Protein AF-A0A3D4US73-F1 (afdb_monomer_lite)

Sequence (157 aa):
DVKFTHDGTILVVELNKPIKSGSKTTFEMEWDAQVPIQIRRSGWNNAEGVEFSMSQWYPKMAEYDYTGWNPNPYIGREFHGVWGDFDVKITIDADYVIGGTGVLQNPNEIGHGYEDDGVKLNRRKPDSRITYHFIAEDVIDFFWGADPDFIHTTAQV

pLDDT: mean 93.11, std 4.55, range [65.31, 98.75]

Structure (mmCIF, N/CA/C/O backbone):
data_AF-A0A3D4US73-F1
#
_entry.id   AF-A0A3D4US73-F1
#
loop_
_atom_site.group_PDB
_atom_site.id
_atom_site.type_symbol
_atom_site.label_atom_id
_atom_site.label_alt_id
_atom_site.label_comp_id
_atom_site.label_asym_id
_atom_site.label_entity_id
_atom_site.label_seq_id
_atom_site.pdbx_PDB_ins_code
_atom_site.Cartn_x
_atom_site.Cartn_y
_atom_site.Cartn_z
_atom_site.occupancy
_atom_site.B_iso_or_equiv
_atom_site.auth_seq_id
_atom_site.auth_comp_id
_atom_site.auth_asym_id
_atom_site.auth_atom_id
_atom_site.pdbx_PDB_model_num
ATOM 1 N N . ASP A 1 1 ? -1.420 10.504 -22.371 1.00 83.69 1 ASP A N 1
ATOM 2 C CA . ASP A 1 1 ? -1.440 9.028 -22.424 1.00 83.69 1 ASP A CA 1
ATOM 3 C C . ASP A 1 1 ? -0.173 8.479 -23.055 1.00 83.69 1 ASP A C 1
ATOM 5 O O . ASP A 1 1 ? 0.496 9.193 -23.802 1.00 83.69 1 ASP A O 1
ATOM 9 N N . VAL A 1 2 ? 0.185 7.251 -22.693 1.00 89.56 2 VAL A N 1
ATOM 10 C CA . VAL A 1 2 ? 1.335 6.488 -23.205 1.00 89.56 2 VAL A CA 1
ATOM 11 C C . VAL A 1 2 ? 0.824 5.280 -23.982 1.00 89.56 2 VAL A C 1
ATOM 13 O O . VAL A 1 2 ? -0.297 4.824 -23.754 1.00 89.56 2 VAL A O 1
ATOM 16 N N . LYS A 1 3 ? 1.629 4.752 -24.906 1.00 94.56 3 LYS A N 1
ATOM 17 C CA . LYS A 1 3 ? 1.306 3.480 -25.561 1.00 94.56 3 LYS A CA 1
ATOM 18 C C . LYS A 1 3 ? 1.707 2.333 -24.645 1.00 94.56 3 LYS A C 1
ATOM 20 O O . LYS A 1 3 ? 2.771 2.384 -24.031 1.00 94.56 3 LYS A O 1
ATOM 25 N N . PHE A 1 4 ? 0.882 1.297 -24.579 1.00 94.50 4 PHE A N 1
ATOM 26 C CA . PHE A 1 4 ? 1.201 0.098 -23.819 1.00 94.50 4 PHE A CA 1
ATOM 27 C C . PHE A 1 4 ? 0.646 -1.160 -24.484 1.00 94.50 4 PHE A C 1
ATOM 29 O O . PHE A 1 4 ? -0.292 -1.103 -25.282 1.00 94.50 4 PHE A O 1
ATOM 36 N N . THR A 1 5 ? 1.228 -2.299 -24.130 1.00 96.44 5 THR A N 1
ATOM 37 C CA . THR A 1 5 ? 0.742 -3.633 -24.480 1.00 96.44 5 THR A CA 1
ATOM 38 C C . THR A 1 5 ? 0.745 -4.527 -23.246 1.00 96.44 5 THR A C 1
ATOM 40 O O . THR A 1 5 ? 1.468 -4.277 -22.282 1.00 96.44 5 THR A O 1
ATOM 43 N N . HIS A 1 6 ? -0.074 -5.575 -23.285 1.00 94.56 6 HIS A N 1
ATOM 44 C CA . HIS A 1 6 ? -0.114 -6.605 -22.253 1.00 94.56 6 HIS A CA 1
ATOM 45 C C . HIS A 1 6 ? 0.423 -7.919 -22.815 1.00 94.56 6 HIS A C 1
ATOM 47 O O . HIS A 1 6 ? 0.055 -8.306 -23.926 1.00 94.56 6 HIS A O 1
ATOM 53 N N . ASP A 1 7 ? 1.243 -8.607 -22.029 1.00 92.81 7 ASP A N 1
ATOM 54 C CA . ASP A 1 7 ? 1.671 -9.983 -22.274 1.00 92.81 7 ASP A CA 1
ATOM 55 C C . ASP A 1 7 ? 1.481 -10.799 -20.990 1.00 92.81 7 ASP A C 1
ATOM 57 O O . ASP A 1 7 ? 2.250 -10.695 -20.032 1.00 92.81 7 ASP A O 1
ATOM 61 N N . GLY A 1 8 ? 0.377 -11.547 -20.919 1.00 92.31 8 GLY A N 1
ATOM 62 C CA . GLY A 1 8 ? -0.049 -12.207 -19.687 1.00 92.31 8 GLY A CA 1
ATOM 63 C C . GLY A 1 8 ? -0.265 -11.197 -18.556 1.00 92.31 8 GLY A C 1
ATOM 64 O O . GLY A 1 8 ? -1.145 -10.346 -18.639 1.00 92.31 8 GLY A O 1
ATOM 65 N N . THR A 1 9 ? 0.541 -11.294 -17.497 1.00 92.00 9 THR A N 1
ATOM 66 C CA . THR A 1 9 ? 0.513 -10.368 -16.351 1.00 92.00 9 THR A CA 1
ATOM 67 C C . THR A 1 9 ? 1.547 -9.242 -16.461 1.00 92.00 9 THR A C 1
ATOM 69 O O . THR A 1 9 ? 1.802 -8.557 -15.473 1.00 92.00 9 THR A O 1
ATOM 72 N N . ILE A 1 10 ? 2.217 -9.095 -17.607 1.00 93.81 10 ILE A N 1
ATOM 73 C CA . ILE A 1 10 ? 3.228 -8.062 -17.836 1.00 93.81 10 ILE A CA 1
ATOM 74 C C . ILE A 1 10 ? 2.599 -6.907 -18.608 1.00 93.81 10 ILE A C 1
ATOM 76 O O . ILE A 1 10 ? 2.012 -7.106 -19.673 1.00 93.81 10 ILE A O 1
ATOM 80 N N . LEU A 1 11 ? 2.763 -5.693 -18.083 1.00 94.31 11 LEU A N 1
ATOM 81 C CA . LEU A 1 11 ? 2.444 -4.453 -18.781 1.00 94.31 11 LEU A CA 1
ATOM 82 C C . LEU A 1 11 ? 3.735 -3.848 -19.339 1.00 94.31 11 LEU A C 1
ATOM 84 O O . LEU A 1 11 ? 4.642 -3.497 -18.584 1.00 94.31 11 LEU A O 1
ATOM 88 N N . VAL A 1 12 ? 3.802 -3.688 -20.658 1.00 94.19 12 VAL A N 1
ATOM 89 C CA . VAL A 1 12 ? 4.918 -3.017 -21.333 1.00 94.19 12 VAL A CA 1
ATOM 90 C C . VAL A 1 12 ? 4.473 -1.617 -21.722 1.00 94.19 12 VAL A C 1
ATOM 92 O O . VAL A 1 12 ? 3.544 -1.462 -22.510 1.00 94.19 12 VAL A O 1
ATOM 95 N N . VAL A 1 13 ? 5.142 -0.598 -21.183 1.00 92.44 13 VAL A N 1
ATOM 96 C CA . VAL A 1 13 ? 4.809 0.814 -21.414 1.00 92.44 13 VAL A CA 1
ATOM 97 C C . VAL A 1 13 ? 5.901 1.490 -22.236 1.00 92.44 13 VAL A C 1
ATOM 99 O O . VAL A 1 13 ? 7.069 1.509 -21.849 1.00 92.44 13 VAL A O 1
ATOM 102 N N . GLU A 1 14 ? 5.518 2.097 -23.358 1.00 92.38 14 GLU A N 1
ATOM 103 C CA . GLU A 1 14 ? 6.399 2.939 -24.164 1.00 92.38 14 GLU A CA 1
ATOM 104 C C . GLU A 1 14 ? 6.353 4.380 -23.636 1.00 92.38 14 GLU A C 1
ATOM 106 O O . GLU A 1 14 ? 5.334 5.073 -23.727 1.00 92.38 14 GLU A O 1
ATOM 111 N N . LEU A 1 15 ? 7.469 4.849 -23.071 1.00 90.88 15 LEU A N 1
ATOM 112 C CA . LEU A 1 15 ? 7.576 6.221 -22.578 1.00 90.88 15 LEU A CA 1
ATOM 113 C C . LEU A 1 15 ? 7.502 7.226 -23.736 1.00 90.88 15 LEU A C 1
ATOM 115 O O . LEU A 1 15 ? 8.257 7.139 -24.701 1.00 90.88 15 LEU A O 1
ATOM 119 N N . ASN A 1 16 ? 6.684 8.271 -23.577 1.00 91.12 16 ASN A N 1
ATOM 120 C CA . ASN A 1 16 ? 6.569 9.364 -24.556 1.00 91.12 16 ASN A CA 1
ATOM 121 C C . ASN A 1 16 ? 7.897 10.100 -24.812 1.00 91.12 16 ASN A C 1
ATOM 123 O O . ASN A 1 16 ? 8.081 10.726 -25.856 1.00 91.12 16 ASN A O 1
ATOM 127 N N . LYS A 1 17 ? 8.806 10.079 -23.831 1.00 91.62 17 LYS A N 1
ATOM 128 C CA . LYS A 1 17 ? 10.155 10.638 -23.926 1.00 91.62 17 LYS A CA 1
ATOM 129 C C . LYS A 1 17 ? 11.149 9.617 -23.373 1.00 91.62 17 LYS A C 1
ATOM 131 O O . LYS A 1 17 ? 10.925 9.132 -22.264 1.00 91.62 17 LYS A O 1
ATOM 136 N N . PRO A 1 18 ? 12.256 9.332 -24.082 1.00 91.19 18 PRO A N 1
ATOM 137 C CA . PRO A 1 18 ? 13.316 8.489 -23.547 1.00 91.19 18 PRO A CA 1
ATOM 138 C C . PRO A 1 18 ? 13.857 9.039 -22.224 1.00 91.19 18 PRO A C 1
ATOM 140 O O . PRO A 1 18 ? 14.073 10.248 -22.087 1.00 91.19 18 PRO A O 1
ATOM 143 N N . ILE A 1 19 ? 14.118 8.146 -21.274 1.00 91.12 19 ILE A N 1
ATOM 144 C CA . ILE A 1 19 ? 14.767 8.486 -20.009 1.00 91.12 19 ILE A CA 1
ATOM 145 C C . ILE A 1 19 ? 16.288 8.503 -20.207 1.00 91.12 19 ILE A C 1
ATOM 147 O O . ILE A 1 19 ? 16.871 7.582 -20.778 1.00 91.12 19 ILE A O 1
ATOM 151 N N . LYS A 1 20 ? 16.949 9.582 -19.783 1.00 92.81 20 LYS A N 1
ATOM 152 C CA . LYS A 1 20 ? 18.415 9.683 -19.847 1.00 92.81 20 LYS A CA 1
ATOM 153 C C . LYS A 1 20 ? 19.044 8.961 -18.658 1.00 92.81 20 LYS A C 1
ATOM 155 O O . LYS A 1 20 ? 18.432 8.866 -17.594 1.00 92.81 20 LYS A O 1
ATOM 160 N N . SER A 1 21 ? 20.295 8.531 -18.811 1.00 93.25 21 SER A N 1
ATOM 161 C CA . SER A 1 21 ? 21.078 7.981 -17.698 1.00 93.25 21 SER A CA 1
ATOM 162 C C . SER A 1 21 ? 21.082 8.934 -16.495 1.00 93.25 21 SER A C 1
ATOM 164 O O . SER A 1 21 ? 21.254 10.143 -16.663 1.00 93.25 21 SER A O 1
ATOM 166 N N . GLY A 1 22 ? 20.837 8.391 -15.300 1.00 92.38 22 GLY A N 1
ATOM 167 C CA . GLY A 1 22 ? 20.764 9.136 -14.038 1.00 92.38 22 GLY A CA 1
ATOM 168 C C . GLY A 1 22 ? 19.541 10.047 -13.872 1.00 92.38 22 GLY A C 1
ATOM 169 O O . GLY A 1 22 ? 19.413 10.700 -12.839 1.00 92.38 22 GLY A O 1
ATOM 170 N N . SER A 1 23 ? 18.643 10.115 -14.860 1.00 94.69 23 SER A N 1
ATOM 171 C CA . SER A 1 23 ? 17.402 10.886 -14.742 1.00 94.69 23 SER A CA 1
ATOM 172 C C . SER A 1 23 ? 16.265 10.046 -14.164 1.00 94.69 23 SER A C 1
ATOM 174 O O . SER A 1 23 ? 16.321 8.818 -14.153 1.00 94.69 23 SER A O 1
ATOM 176 N N . LYS A 1 24 ? 15.228 10.729 -13.677 1.00 91.81 24 LYS A N 1
ATOM 177 C CA . LYS A 1 24 ? 14.017 10.121 -13.123 1.00 91.81 24 LYS A CA 1
ATOM 178 C C . LYS A 1 24 ? 12.811 10.504 -13.974 1.00 91.81 24 LYS A C 1
ATOM 180 O O . LYS A 1 24 ? 12.800 11.554 -14.619 1.00 91.81 24 LYS A O 1
ATOM 185 N N . THR A 1 25 ? 11.791 9.660 -13.948 1.00 91.31 25 THR A N 1
ATOM 186 C CA . THR A 1 25 ? 10.470 9.949 -14.503 1.00 91.31 25 THR A CA 1
ATOM 187 C C . THR A 1 25 ? 9.406 9.456 -13.531 1.00 91.31 25 THR A C 1
ATOM 189 O O . THR A 1 25 ? 9.700 8.603 -12.694 1.00 91.31 25 THR A O 1
ATOM 192 N N . THR A 1 26 ? 8.199 9.998 -13.637 1.00 90.62 26 THR A N 1
ATOM 193 C CA . THR A 1 26 ? 7.047 9.555 -12.851 1.00 90.62 26 THR A CA 1
ATOM 194 C C . THR A 1 26 ? 6.109 8.807 -13.775 1.00 90.62 26 THR A C 1
ATOM 196 O O . THR A 1 26 ? 5.802 9.273 -14.874 1.00 90.62 26 THR A O 1
ATOM 199 N N . PHE A 1 27 ? 5.678 7.640 -13.320 1.00 88.38 27 PHE A N 1
ATOM 200 C CA . PHE A 1 27 ? 4.686 6.827 -13.989 1.00 88.38 27 PHE A CA 1
ATOM 201 C C . PHE A 1 27 ? 3.444 6.769 -13.104 1.00 88.38 27 PHE A C 1
ATOM 203 O O . PHE A 1 27 ? 3.533 6.408 -11.934 1.00 88.38 27 PHE A O 1
ATOM 210 N N . GLU A 1 28 ? 2.311 7.170 -13.668 1.00 91.94 28 GLU A N 1
ATOM 211 C CA . GLU A 1 28 ? 1.015 7.178 -12.997 1.00 91.94 28 GLU A CA 1
ATOM 212 C C . GLU A 1 28 ? 0.124 6.132 -13.662 1.00 91.94 28 GLU A C 1
ATOM 214 O O . GLU A 1 28 ? 0.070 6.043 -14.893 1.00 91.94 28 GLU A O 1
ATOM 219 N N . MET A 1 29 ? -0.554 5.332 -12.844 1.00 92.00 29 MET A N 1
ATOM 220 C CA . MET A 1 29 ? -1.451 4.278 -13.297 1.00 92.00 29 MET A CA 1
ATOM 221 C C . MET A 1 29 ? -2.722 4.285 -12.458 1.00 92.00 29 MET A C 1
ATOM 223 O O . MET A 1 29 ? -2.663 4.282 -11.230 1.00 92.00 29 MET A O 1
ATOM 227 N N . GLU A 1 30 ? -3.851 4.199 -13.149 1.00 94.38 30 GLU A N 1
ATOM 228 C CA . GLU A 1 30 ? -5.125 3.773 -12.585 1.00 94.38 30 GLU A CA 1
ATOM 229 C C . GLU A 1 30 ? -5.396 2.345 -13.061 1.00 94.38 30 GLU A C 1
ATOM 231 O O . GLU A 1 30 ? -5.193 2.021 -14.235 1.00 94.38 30 GLU A O 1
ATOM 236 N N . TRP A 1 31 ? -5.775 1.473 -12.135 1.00 93.44 31 TRP A N 1
ATOM 237 C CA . TRP A 1 31 ? -6.011 0.064 -12.407 1.00 93.44 31 TRP A CA 1
ATOM 238 C C . TRP A 1 31 ? -7.097 -0.466 -11.480 1.00 93.44 31 TRP A C 1
ATOM 240 O O . TRP A 1 31 ? -7.211 -0.048 -10.329 1.00 93.44 31 TRP A O 1
ATOM 250 N N . ASP A 1 32 ? -7.848 -1.430 -11.998 1.00 94.00 32 ASP A N 1
ATOM 251 C CA . ASP A 1 32 ? -8.804 -2.217 -11.236 1.00 94.00 32 ASP A CA 1
ATOM 252 C C . ASP A 1 32 ? -8.245 -3.624 -11.029 1.00 94.00 32 ASP A C 1
ATOM 254 O O . ASP A 1 32 ? -7.640 -4.213 -11.930 1.00 94.00 32 ASP A O 1
ATOM 258 N N . ALA A 1 33 ? -8.503 -4.201 -9.858 1.00 90.94 33 ALA A N 1
ATOM 259 C CA . ALA A 1 33 ? -8.288 -5.620 -9.629 1.00 90.94 33 ALA A CA 1
ATOM 260 C C . ALA A 1 33 ? -9.445 -6.248 -8.876 1.00 90.94 33 ALA A C 1
ATOM 262 O O . ALA A 1 33 ? -10.070 -5.652 -8.000 1.00 90.94 33 ALA A O 1
ATOM 263 N N . GLN A 1 34 ? -9.676 -7.513 -9.199 1.00 91.88 34 GLN A N 1
ATOM 264 C CA . GLN A 1 34 ? -10.557 -8.367 -8.434 1.00 91.88 34 GLN A CA 1
ATOM 265 C C . GLN A 1 34 ? -9.739 -9.072 -7.353 1.00 91.88 34 GLN A C 1
ATOM 267 O O . GLN A 1 34 ? -8.785 -9.784 -7.666 1.00 91.88 34 GLN A O 1
ATOM 272 N N . VAL A 1 35 ? -10.145 -8.925 -6.092 1.00 93.81 35 VAL A N 1
ATOM 273 C CA . VAL A 1 35 ? -9.572 -9.696 -4.983 1.00 93.81 35 VAL A CA 1
ATOM 274 C C . VAL A 1 35 ? -10.131 -11.127 -5.054 1.00 93.81 35 VAL A C 1
ATOM 276 O O . VAL A 1 35 ? -11.344 -11.314 -4.928 1.00 93.81 35 VAL A O 1
ATOM 279 N N . PRO A 1 36 ? -9.304 -12.158 -5.310 1.00 93.12 36 PRO A N 1
ATOM 280 C CA . PRO A 1 36 ? -9.773 -13.539 -5.387 1.00 93.12 36 PRO A CA 1
ATOM 281 C C . PRO A 1 36 ? -9.926 -14.137 -3.988 1.00 93.12 36 PRO A C 1
ATOM 283 O O . PRO A 1 36 ? -9.314 -13.645 -3.042 1.00 93.12 36 PRO A O 1
ATOM 286 N N . ILE A 1 37 ?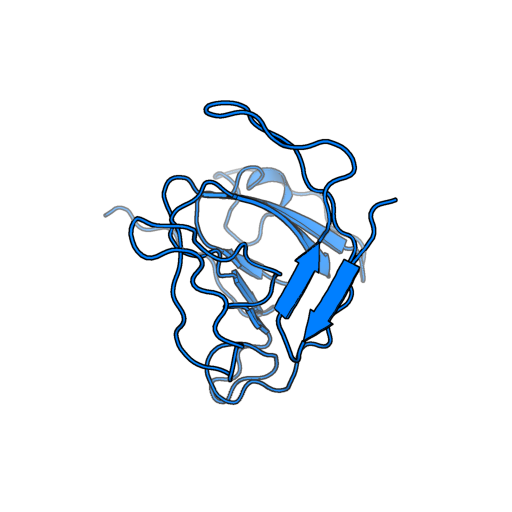 -10.679 -15.234 -3.854 1.00 95.50 37 ILE A N 1
ATOM 287 C CA . ILE A 1 37 ? -10.636 -16.024 -2.614 1.00 95.50 37 ILE A CA 1
ATOM 288 C C . ILE A 1 37 ? -9.181 -16.414 -2.357 1.00 95.50 37 ILE A C 1
ATOM 290 O O . ILE A 1 37 ? -8.479 -16.879 -3.265 1.00 95.50 37 ILE A O 1
ATOM 294 N N . GLN A 1 38 ? -8.726 -16.202 -1.130 1.00 94.50 38 GLN A N 1
ATOM 295 C CA . GLN A 1 38 ? -7.370 -16.521 -0.743 1.00 94.50 38 GLN A CA 1
ATOM 296 C C . GLN A 1 38 ? -7.178 -18.039 -0.819 1.00 94.50 38 GLN A C 1
ATOM 298 O O . GLN A 1 38 ? -7.885 -18.824 -0.196 1.00 94.50 38 GLN A O 1
ATOM 303 N N . ILE A 1 39 ? -6.207 -18.447 -1.634 1.00 88.56 39 ILE A N 1
ATOM 304 C CA . ILE A 1 39 ? -5.741 -19.840 -1.711 1.00 88.56 39 ILE A CA 1
ATOM 305 C C . ILE A 1 39 ? -4.313 -19.995 -1.184 1.00 88.56 39 ILE A C 1
ATOM 307 O O . ILE A 1 39 ? -3.863 -21.111 -0.925 1.00 88.56 39 ILE A O 1
ATOM 311 N N . ARG A 1 40 ? -3.560 -18.886 -1.119 1.00 85.56 40 ARG A N 1
ATOM 312 C CA . ARG A 1 40 ? -2.135 -18.860 -0.756 1.00 85.56 40 ARG A CA 1
ATOM 313 C C . ARG A 1 40 ? -1.713 -17.570 -0.056 1.00 85.56 40 ARG A C 1
ATOM 315 O O . ARG A 1 40 ? -1.650 -17.541 1.159 1.00 85.56 40 ARG A O 1
ATOM 322 N N . ARG A 1 41 ? -1.310 -16.544 -0.812 1.00 86.81 41 ARG A N 1
ATOM 323 C CA . ARG A 1 41 ? -0.648 -15.346 -0.264 1.00 86.81 41 ARG A CA 1
ATOM 324 C C . ARG A 1 41 ? -1.541 -14.113 -0.267 1.00 86.81 41 ARG A C 1
ATOM 326 O O . ARG A 1 41 ? -1.487 -13.323 0.669 1.00 86.81 41 ARG A O 1
ATOM 333 N N . SER A 1 42 ? -2.326 -13.961 -1.328 1.00 93.00 42 SER A N 1
ATOM 334 C CA . SER A 1 42 ? -3.187 -12.809 -1.548 1.00 93.00 42 SER A CA 1
ATOM 335 C C . SER A 1 42 ? -4.626 -13.254 -1.739 1.00 93.00 42 SER A C 1
ATOM 337 O O . SER A 1 42 ? -4.861 -14.306 -2.347 1.00 93.00 42 SER A O 1
ATOM 339 N N . GLY A 1 43 ? -5.566 -12.473 -1.229 1.00 95.38 43 GLY A N 1
ATOM 340 C CA . GLY A 1 43 ? -6.986 -12.675 -1.445 1.00 95.38 43 GLY A CA 1
ATOM 341 C C . GLY A 1 43 ? -7.836 -12.342 -0.230 1.00 95.38 43 GLY A C 1
ATOM 342 O O . GLY A 1 43 ? -7.338 -11.873 0.796 1.00 95.38 43 GLY A O 1
ATOM 343 N N . TRP A 1 44 ? -9.124 -12.634 -0.369 1.00 96.88 44 TRP A N 1
ATOM 344 C CA . TRP A 1 44 ? -10.112 -12.471 0.686 1.00 96.88 44 TRP A CA 1
ATOM 345 C C . TRP A 1 44 ? -10.579 -13.816 1.257 1.00 96.88 44 TRP A C 1
ATOM 347 O O . TRP A 1 44 ? -10.502 -14.837 0.569 1.00 96.88 44 TRP A O 1
ATOM 357 N N . ASN A 1 45 ? -11.077 -13.808 2.494 1.00 96.31 45 ASN A N 1
ATOM 358 C CA . ASN A 1 45 ? -11.646 -14.952 3.209 1.00 96.31 45 ASN A CA 1
ATOM 359 C C . ASN A 1 45 ? -10.692 -16.157 3.270 1.00 96.31 45 ASN A C 1
ATOM 361 O O . ASN A 1 45 ? -10.913 -17.193 2.632 1.00 96.31 45 ASN A O 1
ATOM 365 N N . ASN A 1 46 ? -9.582 -15.993 3.994 1.00 94.94 46 ASN A N 1
ATOM 366 C CA . ASN A 1 46 ? -8.597 -17.060 4.133 1.00 94.94 46 ASN A CA 1
ATOM 367 C C . ASN A 1 46 ? -9.091 -18.191 5.061 1.00 94.94 46 ASN A C 1
ATOM 369 O O . ASN A 1 46 ? -10.064 -18.053 5.799 1.00 94.94 46 ASN A O 1
ATOM 373 N N . ALA A 1 47 ? -8.395 -19.332 5.049 1.00 94.75 47 ALA A N 1
ATOM 374 C CA . ALA A 1 47 ? -8.773 -20.505 5.847 1.00 94.75 47 ALA A CA 1
ATOM 375 C C . ALA A 1 47 ? -8.672 -20.305 7.377 1.00 94.75 47 ALA A C 1
ATOM 377 O O . ALA A 1 47 ? -9.175 -21.138 8.130 1.00 94.75 47 ALA A O 1
ATOM 378 N N . GLU A 1 48 ? -8.015 -19.235 7.827 1.00 93.31 48 GLU A N 1
ATOM 379 C CA . GLU A 1 48 ? -7.858 -18.863 9.238 1.00 93.31 48 GLU A CA 1
ATOM 380 C C . GLU A 1 48 ? -8.926 -17.855 9.693 1.00 93.31 48 GLU A C 1
ATOM 382 O O . GLU A 1 48 ? -8.960 -17.495 10.866 1.00 93.31 48 GLU A O 1
ATOM 387 N N . GLY A 1 49 ? -9.822 -17.440 8.791 1.00 93.81 49 GLY A N 1
ATOM 388 C CA . GLY A 1 49 ? -10.911 -16.513 9.080 1.00 93.81 49 GLY A CA 1
ATOM 389 C C . GLY A 1 49 ? -10.549 -15.036 8.940 1.00 93.81 49 GLY A C 1
ATOM 390 O O . GLY A 1 49 ? -11.375 -14.214 9.300 1.00 93.81 49 GLY A O 1
ATOM 391 N N . VAL A 1 50 ? -9.368 -14.695 8.410 1.00 95.75 50 VAL A N 1
ATOM 392 C CA . VAL A 1 50 ? -9.008 -13.300 8.111 1.00 95.75 50 VAL A CA 1
ATOM 393 C C . VAL A 1 50 ? -9.644 -12.880 6.795 1.00 95.75 50 VAL A C 1
ATOM 395 O O . VAL A 1 50 ? -9.449 -13.534 5.758 1.00 95.75 50 VAL A O 1
ATOM 398 N N . GLU A 1 51 ? -10.356 -11.759 6.820 1.00 97.31 51 GLU A N 1
ATOM 399 C CA . GLU A 1 51 ? -11.117 -11.305 5.669 1.00 97.31 51 GLU A CA 1
ATOM 400 C C . GLU A 1 51 ? -10.244 -10.815 4.516 1.00 97.31 51 GLU A C 1
ATOM 402 O O . GLU A 1 51 ? -10.492 -11.229 3.390 1.00 97.31 51 GLU A O 1
ATOM 407 N N . PHE A 1 52 ? -9.205 -10.010 4.753 1.00 97.81 52 PHE A N 1
ATOM 408 C CA . PHE A 1 52 ? -8.273 -9.580 3.705 1.00 97.81 52 PHE A CA 1
ATOM 409 C C . PHE A 1 52 ? -6.826 -9.903 4.063 1.00 97.81 52 PHE A C 1
ATOM 411 O O . PHE A 1 52 ? -6.304 -9.490 5.096 1.00 97.81 52 PHE A O 1
ATOM 418 N N . SER A 1 53 ? -6.143 -10.603 3.159 1.00 96.94 53 SER A N 1
ATOM 419 C CA . SER A 1 53 ? -4.699 -10.841 3.194 1.00 96.94 53 SER A CA 1
ATOM 420 C C . SER A 1 53 ? -4.112 -10.350 1.875 1.00 96.94 53 SER A C 1
ATOM 422 O O . SER A 1 53 ? -4.233 -11.034 0.866 1.00 96.94 53 SER A O 1
ATOM 424 N N . MET A 1 54 ? -3.502 -9.168 1.849 1.00 96.31 54 MET A N 1
ATOM 425 C CA . MET A 1 54 ? -3.161 -8.459 0.612 1.00 96.31 54 MET A CA 1
ATOM 426 C C . MET A 1 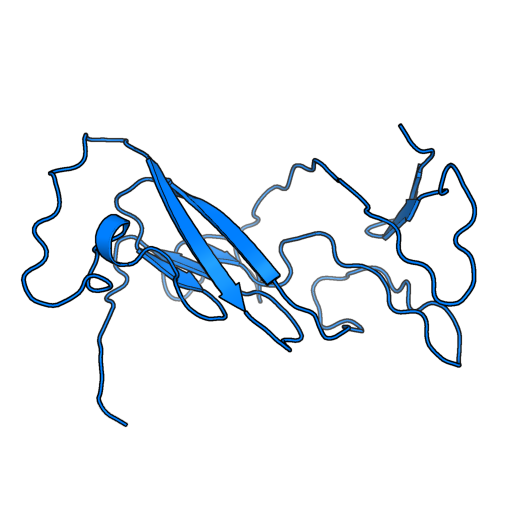54 ? -1.649 -8.309 0.466 1.00 96.31 54 MET A C 1
ATOM 428 O O . MET A 1 54 ? -1.055 -7.268 0.735 1.00 96.31 54 MET A O 1
ATOM 432 N N . SER A 1 55 ? -1.013 -9.385 0.008 1.00 93.00 55 SER A N 1
ATOM 433 C CA . SER A 1 55 ? 0.355 -9.360 -0.530 1.00 93.00 55 SER A CA 1
ATOM 434 C C . SER A 1 55 ? 0.315 -9.293 -2.054 1.00 93.00 55 SER A C 1
ATOM 436 O O . SER A 1 55 ? -0.687 -9.699 -2.647 1.00 93.00 55 SER A O 1
ATOM 438 N N . GLN A 1 56 ? 1.387 -8.811 -2.698 1.00 90.69 56 GLN A N 1
ATOM 439 C CA . GLN A 1 56 ? 1.542 -8.878 -4.164 1.00 90.69 56 GLN A CA 1
ATOM 440 C C . GLN A 1 56 ? 0.288 -8.395 -4.928 1.00 90.69 56 GLN A C 1
ATOM 442 O O . GLN A 1 56 ? -0.155 -9.020 -5.891 1.00 90.69 56 GLN A O 1
ATOM 447 N N . TRP A 1 57 ? -0.339 -7.329 -4.424 1.00 91.81 57 TRP A N 1
ATOM 448 C CA . TRP A 1 57 ? -1.689 -6.902 -4.803 1.00 91.81 57 TRP A CA 1
ATOM 449 C C . TRP A 1 57 ? -1.703 -5.719 -5.770 1.00 91.81 57 TRP A C 1
ATOM 451 O O . TRP A 1 57 ? -2.754 -5.415 -6.318 1.00 91.81 57 TRP A O 1
ATOM 461 N N . TYR A 1 58 ? -0.557 -5.068 -5.975 1.00 93.12 58 TYR A N 1
ATOM 462 C CA . TYR A 1 58 ? -0.386 -3.888 -6.818 1.00 93.12 58 TYR A CA 1
ATOM 463 C C . TYR A 1 58 ? 0.593 -4.173 -7.974 1.00 93.12 58 TYR A C 1
ATOM 465 O O . TYR A 1 58 ? 1.461 -5.045 -7.852 1.00 93.12 58 TYR A O 1
ATOM 473 N N . PRO A 1 59 ? 0.496 -3.437 -9.096 1.00 91.69 59 PRO A N 1
ATOM 474 C CA . PRO A 1 59 ? 1.476 -3.502 -10.175 1.00 91.69 59 PRO A CA 1
ATOM 475 C C . PRO A 1 59 ? 2.871 -3.102 -9.685 1.00 91.69 59 PRO A C 1
ATOM 477 O O . PRO A 1 59 ? 3.069 -1.995 -9.185 1.00 91.69 59 PRO A O 1
ATOM 480 N N . LYS A 1 60 ? 3.857 -3.985 -9.866 1.00 90.62 60 LYS A N 1
ATOM 481 C CA . LYS A 1 60 ? 5.253 -3.738 -9.488 1.00 90.62 60 LYS A CA 1
ATOM 482 C C . LYS A 1 60 ? 6.139 -3.591 -10.725 1.00 90.62 60 LYS A C 1
ATOM 484 O O . LYS A 1 60 ? 5.984 -4.323 -11.701 1.00 90.62 60 LYS A O 1
ATOM 489 N N . MET A 1 61 ? 7.081 -2.648 -10.675 1.00 90.94 61 MET A N 1
ATOM 490 C CA . MET A 1 61 ? 8.076 -2.457 -11.733 1.00 90.94 61 MET A CA 1
ATOM 491 C C . MET A 1 61 ? 8.995 -3.679 -11.831 1.00 90.94 61 MET A C 1
ATOM 493 O O . MET A 1 61 ? 9.538 -4.128 -10.821 1.00 90.94 61 MET A O 1
ATOM 497 N N . ALA A 1 62 ? 9.196 -4.192 -13.047 1.00 92.50 62 ALA A N 1
ATOM 498 C CA . ALA A 1 62 ? 10.208 -5.212 -13.302 1.00 92.50 62 ALA A CA 1
ATOM 499 C C . ALA A 1 62 ? 11.610 -4.626 -13.081 1.00 92.50 62 ALA A C 1
ATOM 501 O O . ALA A 1 62 ? 11.883 -3.492 -13.475 1.00 92.50 62 ALA A O 1
ATOM 502 N N . GLU A 1 63 ? 12.506 -5.395 -12.468 1.00 92.25 63 GLU A N 1
ATOM 503 C CA . GLU A 1 63 ? 13.887 -4.959 -12.260 1.00 92.25 63 GLU A CA 1
ATOM 504 C C . GLU A 1 63 ? 14.676 -4.982 -13.568 1.00 92.25 63 GLU A C 1
ATOM 506 O O . GLU A 1 63 ? 14.527 -5.906 -14.373 1.00 92.25 63 GLU A O 1
ATOM 511 N N . TYR A 1 64 ? 15.541 -3.986 -13.749 1.00 90.12 64 TYR A N 1
ATOM 512 C CA . TYR A 1 64 ? 16.589 -3.994 -14.761 1.00 90.12 64 TYR A CA 1
ATOM 513 C C . TYR A 1 64 ? 17.951 -4.023 -14.069 1.00 90.12 64 TYR A C 1
ATOM 515 O O . TYR A 1 64 ? 18.337 -3.040 -13.432 1.00 90.12 64 TYR A O 1
ATOM 523 N N . ASP A 1 65 ? 18.678 -5.128 -14.215 1.00 91.31 65 ASP A N 1
ATOM 524 C CA . ASP A 1 65 ? 19.996 -5.333 -13.613 1.00 91.31 65 ASP A CA 1
ATOM 525 C C . ASP A 1 65 ? 21.100 -5.501 -14.681 1.00 91.31 65 ASP A C 1
ATOM 527 O O . ASP A 1 65 ? 20.940 -5.143 -15.851 1.00 91.31 65 ASP A O 1
ATOM 531 N N . TYR A 1 66 ? 22.266 -6.023 -14.283 1.00 92.31 66 TYR A N 1
ATOM 532 C CA . TYR A 1 66 ? 23.409 -6.240 -15.178 1.00 92.31 66 TYR A CA 1
ATOM 533 C C . TYR A 1 66 ? 23.168 -7.309 -16.264 1.00 92.31 66 TYR A C 1
ATOM 535 O O . TYR A 1 66 ? 23.920 -7.360 -17.239 1.00 92.31 66 TYR A O 1
ATOM 543 N N . THR A 1 67 ? 22.149 -8.157 -16.107 1.00 93.12 67 THR A N 1
ATOM 544 C CA . THR A 1 67 ? 21.713 -9.179 -17.073 1.00 93.12 67 THR A CA 1
ATOM 545 C C . THR A 1 67 ? 20.539 -8.727 -17.944 1.00 93.12 67 THR A C 1
ATOM 547 O O . THR A 1 67 ? 20.267 -9.358 -18.967 1.00 93.12 67 THR A O 1
ATOM 550 N N . GLY A 1 68 ? 19.898 -7.606 -17.601 1.00 93.25 68 GLY A N 1
ATOM 551 C CA . GLY A 1 68 ? 18.798 -7.003 -18.349 1.00 93.25 68 GLY A CA 1
ATOM 552 C C . GLY A 1 68 ? 17.507 -6.927 -17.538 1.00 93.25 68 GLY A C 1
ATOM 553 O O . GLY A 1 68 ? 17.528 -6.876 -16.312 1.00 93.25 68 GLY A O 1
ATOM 554 N N . TRP A 1 69 ? 16.368 -6.877 -18.234 1.00 92.56 69 TRP A N 1
ATOM 555 C CA . TRP A 1 69 ? 15.055 -6.890 -17.587 1.00 92.56 69 TRP A CA 1
ATOM 556 C C . TRP A 1 69 ? 14.746 -8.274 -17.006 1.00 92.56 69 TRP A C 1
ATOM 558 O O . TRP A 1 69 ? 14.981 -9.287 -17.665 1.00 92.56 69 TRP A O 1
ATOM 568 N N . ASN A 1 70 ? 14.072 -8.299 -15.855 1.00 93.69 70 ASN A N 1
ATOM 569 C CA . ASN A 1 70 ? 13.495 -9.495 -15.237 1.00 93.69 70 ASN A CA 1
ATOM 570 C C . ASN A 1 70 ? 11.945 -9.545 -15.381 1.00 93.69 70 ASN A C 1
ATOM 572 O O . ASN A 1 70 ? 11.242 -9.503 -14.370 1.00 93.69 70 ASN A O 1
ATOM 576 N N . PRO A 1 71 ? 11.357 -9.624 -16.600 1.00 92.50 71 PRO A N 1
ATOM 577 C CA . PRO A 1 71 ? 9.913 -9.491 -16.831 1.00 92.50 71 PRO A CA 1
ATOM 578 C C . PRO A 1 71 ? 9.174 -10.840 -16.764 1.00 92.50 71 PRO A C 1
ATOM 580 O O . PRO A 1 71 ? 8.335 -11.140 -17.611 1.00 92.50 71 PRO A O 1
ATOM 583 N N . ASN A 1 72 ? 9.510 -11.701 -15.803 1.00 91.69 72 ASN A N 1
ATOM 584 C CA . ASN A 1 72 ? 8.863 -13.009 -15.703 1.00 91.69 72 ASN A CA 1
ATOM 585 C C . ASN A 1 72 ? 7.383 -12.839 -15.314 1.00 91.69 72 ASN A C 1
ATOM 587 O O . ASN A 1 72 ? 7.111 -12.178 -14.308 1.00 91.69 72 ASN A O 1
ATOM 591 N N . PRO A 1 73 ? 6.427 -13.445 -16.049 1.00 91.44 73 PRO A N 1
ATOM 592 C CA . PRO A 1 73 ? 5.015 -13.376 -15.693 1.00 91.44 73 PRO A CA 1
ATOM 593 C C . PRO A 1 73 ? 4.752 -13.873 -14.269 1.00 91.44 73 PRO A C 1
ATOM 595 O O . PRO A 1 73 ? 5.313 -14.875 -13.817 1.00 91.44 73 PRO A O 1
ATOM 598 N N . TYR A 1 74 ? 3.854 -13.187 -13.573 1.00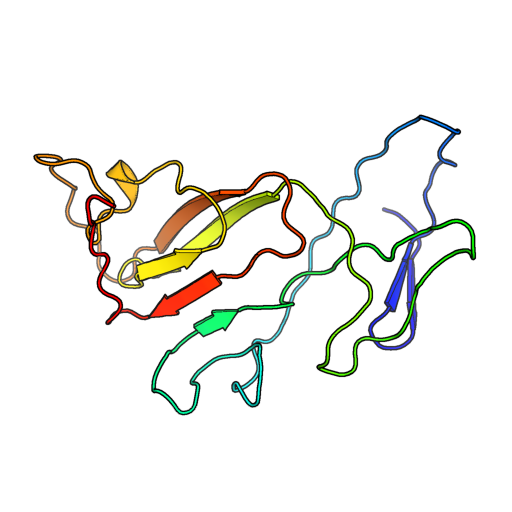 88.94 74 TYR A N 1
ATOM 599 C CA . TYR A 1 74 ? 3.399 -13.568 -12.252 1.00 88.94 74 TYR A CA 1
ATOM 600 C C . TYR A 1 74 ? 2.473 -14.781 -12.350 1.00 88.94 74 TYR A C 1
ATOM 602 O O . TYR A 1 74 ? 1.428 -14.755 -12.997 1.00 88.94 74 TYR A O 1
ATOM 610 N N . ILE A 1 75 ? 2.861 -15.855 -11.669 1.00 87.12 75 ILE A N 1
ATOM 611 C CA . ILE A 1 75 ? 2.150 -17.142 -11.669 1.00 87.12 75 ILE A CA 1
ATOM 612 C C . ILE A 1 75 ? 1.616 -17.514 -10.276 1.00 87.12 75 ILE A C 1
ATOM 614 O O . ILE A 1 75 ? 1.476 -18.695 -9.953 1.00 87.12 75 ILE A O 1
ATOM 618 N N . GLY A 1 76 ? 1.372 -16.523 -9.410 1.00 82.06 76 GLY A N 1
ATOM 619 C CA . GLY A 1 76 ? 0.904 -16.764 -8.038 1.00 82.06 76 GLY A CA 1
ATOM 620 C C . GLY A 1 76 ? 1.997 -17.258 -7.079 1.00 82.06 76 GLY A C 1
ATOM 621 O O . GLY A 1 76 ? 1.712 -18.028 -6.155 1.00 82.06 76 GLY A O 1
ATOM 622 N N . ARG A 1 77 ? 3.264 -16.908 -7.338 1.00 82.69 77 ARG A N 1
ATOM 623 C CA . ARG A 1 77 ? 4.454 -17.327 -6.572 1.00 82.69 77 ARG A CA 1
ATOM 624 C C . ARG A 1 77 ? 5.457 -16.182 -6.460 1.00 82.69 77 ARG A C 1
ATOM 626 O O . ARG A 1 77 ? 5.267 -15.141 -7.069 1.00 82.69 77 ARG A O 1
ATOM 633 N N . GLU A 1 78 ? 6.521 -16.411 -5.693 1.00 83.44 78 GLU A N 1
ATOM 634 C CA . GLU A 1 78 ? 7.643 -15.478 -5.560 1.00 83.44 78 GLU A CA 1
ATOM 635 C C . GLU A 1 78 ? 8.204 -15.056 -6.923 1.00 83.44 78 GLU A C 1
ATOM 637 O O . GLU A 1 78 ? 8.329 -15.886 -7.828 1.00 83.44 78 GLU A O 1
ATOM 642 N N . PHE A 1 79 ? 8.551 -13.778 -7.043 1.00 85.38 79 PHE A N 1
ATOM 643 C CA . PHE A 1 79 ? 9.132 -13.190 -8.243 1.00 85.38 79 PHE A CA 1
ATOM 644 C C . PHE A 1 79 ? 10.240 -12.206 -7.865 1.00 85.38 79 PHE A C 1
ATOM 646 O O . PHE A 1 79 ? 10.390 -11.825 -6.707 1.00 85.38 79 PHE A O 1
ATOM 653 N N . HIS A 1 80 ? 11.062 -11.841 -8.845 1.00 87.62 80 HIS A N 1
ATOM 654 C CA . HIS A 1 80 ? 12.189 -10.943 -8.625 1.00 87.62 80 HIS A CA 1
ATOM 655 C C . HIS A 1 80 ? 11.687 -9.560 -8.187 1.00 87.62 80 HIS A C 1
ATOM 657 O O . HIS A 1 80 ? 10.806 -8.989 -8.833 1.00 87.62 80 HIS A O 1
ATOM 663 N N . GLY A 1 81 ? 12.204 -9.048 -7.072 1.00 85.81 81 GLY A N 1
ATOM 664 C CA . GLY A 1 81 ? 11.666 -7.864 -6.418 1.00 85.81 81 GLY A CA 1
ATOM 665 C C . GLY A 1 81 ? 12.749 -6.862 -6.054 1.00 85.81 81 GLY A C 1
ATOM 666 O O . GLY A 1 81 ? 13.700 -7.205 -5.364 1.00 85.81 81 GLY A O 1
ATOM 667 N N . VAL A 1 82 ? 12.523 -5.609 -6.442 1.00 89.00 82 VAL A N 1
ATOM 668 C CA . VAL A 1 82 ? 13.318 -4.458 -6.000 1.00 89.00 82 VAL A CA 1
ATOM 669 C C . VAL A 1 82 ? 12.874 -3.961 -4.627 1.00 89.00 82 VAL A C 1
ATOM 671 O O . VAL A 1 82 ? 11.696 -4.099 -4.272 1.00 89.00 82 VAL A O 1
ATOM 674 N N . TRP A 1 83 ? 13.817 -3.361 -3.900 1.00 92.75 83 TRP A N 1
ATOM 675 C CA . TRP A 1 83 ? 13.569 -2.540 -2.714 1.00 92.75 83 TRP A CA 1
ATOM 676 C C . TRP A 1 83 ? 12.998 -1.181 -3.120 1.00 92.75 83 TRP A C 1
ATOM 678 O O . TRP A 1 83 ? 13.339 -0.652 -4.183 1.00 92.75 83 TRP A O 1
ATOM 688 N N . GLY A 1 84 ? 12.138 -0.613 -2.283 1.00 93.69 84 GLY A N 1
ATOM 689 C CA . GLY A 1 84 ? 11.564 0.700 -2.522 1.00 93.69 84 GLY A CA 1
ATOM 690 C C . GLY A 1 84 ? 10.942 1.323 -1.283 1.00 93.69 84 GLY A C 1
ATOM 691 O O . GLY A 1 84 ? 10.721 0.659 -0.268 1.00 93.69 84 GLY A O 1
ATOM 692 N N . ASP A 1 85 ? 10.643 2.610 -1.428 1.00 97.06 85 ASP A N 1
ATOM 693 C CA . ASP A 1 85 ? 9.901 3.395 -0.452 1.00 97.06 85 ASP A CA 1
ATOM 694 C C . ASP A 1 85 ? 8.434 3.476 -0.884 1.00 97.06 85 ASP A C 1
ATOM 696 O O . ASP A 1 85 ? 8.119 3.646 -2.067 1.00 97.06 85 ASP A O 1
ATOM 700 N N . PHE A 1 86 ? 7.534 3.362 0.083 1.00 97.56 86 PHE A N 1
ATOM 701 C CA . PHE A 1 86 ? 6.099 3.271 -0.118 1.00 97.56 86 PHE A CA 1
ATOM 702 C C . PHE A 1 86 ? 5.387 4.349 0.699 1.00 97.56 86 PHE A C 1
ATOM 704 O O . PHE A 1 86 ? 5.522 4.402 1.919 1.00 97.56 86 PHE A O 1
ATOM 711 N N . ASP A 1 87 ? 4.582 5.165 0.018 1.00 98.44 87 ASP A N 1
ATOM 712 C CA . ASP A 1 87 ? 3.570 6.049 0.603 1.00 98.44 87 ASP A CA 1
ATOM 713 C C . ASP A 1 87 ? 2.202 5.503 0.176 1.00 98.44 87 ASP A C 1
ATOM 715 O O . ASP A 1 87 ? 1.816 5.606 -0.993 1.00 98.44 87 ASP A O 1
ATOM 719 N N . VAL A 1 88 ? 1.510 4.828 1.097 1.00 98.38 88 VAL A N 1
ATOM 720 C CA . VAL A 1 88 ? 0.311 4.042 0.783 1.00 98.38 88 VAL A CA 1
ATOM 721 C C . VAL A 1 88 ? -0.881 4.560 1.561 1.00 98.38 88 VAL A C 1
ATOM 723 O O . VAL A 1 88 ? -0.866 4.642 2.789 1.00 98.38 88 VAL A O 1
ATOM 726 N N . LYS A 1 89 ? -1.960 4.852 0.830 1.00 98.62 89 LYS A N 1
ATOM 727 C CA . LYS A 1 89 ? -3.251 5.239 1.397 1.00 98.62 89 LYS A CA 1
ATOM 728 C C . LYS A 1 89 ? -4.297 4.190 1.066 1.00 98.62 89 LYS A C 1
ATOM 730 O O . LYS A 1 89 ? -4.620 3.988 -0.101 1.00 98.62 89 LYS A O 1
ATOM 735 N N . ILE A 1 90 ? -4.844 3.553 2.096 1.00 98.38 90 ILE A N 1
ATOM 736 C CA . ILE A 1 90 ? -5.882 2.529 1.958 1.00 98.38 90 ILE A CA 1
ATOM 737 C C . ILE A 1 90 ? -7.164 3.093 2.528 1.00 98.38 90 ILE A C 1
ATOM 739 O O . ILE A 1 90 ? -7.254 3.361 3.723 1.00 98.38 90 ILE A O 1
ATOM 743 N N . THR A 1 91 ? -8.157 3.275 1.666 1.00 98.25 91 THR A N 1
ATOM 744 C CA . THR A 1 91 ? -9.499 3.647 2.107 1.00 98.25 91 THR A CA 1
ATOM 745 C C . THR A 1 91 ? -10.323 2.373 2.233 1.00 98.25 91 THR A C 1
ATOM 747 O O . THR A 1 91 ? -10.365 1.613 1.272 1.00 98.25 91 THR A O 1
ATOM 750 N N . ILE A 1 92 ? -11.014 2.150 3.349 1.00 97.19 92 ILE A N 1
ATOM 751 C CA . ILE A 1 92 ? -11.859 0.967 3.622 1.00 97.19 92 ILE A CA 1
ATOM 752 C C . ILE A 1 92 ? -13.057 1.365 4.501 1.00 97.19 92 ILE A C 1
ATOM 754 O O . ILE A 1 92 ? -13.120 2.511 4.955 1.00 97.19 92 ILE A O 1
ATOM 758 N N . ASP A 1 93 ? -14.018 0.467 4.701 1.00 96.88 93 ASP A N 1
ATOM 759 C CA . ASP A 1 93 ? -15.117 0.671 5.647 1.00 96.88 93 ASP A CA 1
ATOM 760 C C . ASP A 1 93 ? -14.576 0.834 7.076 1.00 96.88 93 ASP A C 1
ATOM 762 O O . ASP A 1 93 ? -13.562 0.256 7.462 1.00 96.88 93 ASP A O 1
ATOM 766 N N . ALA A 1 94 ? -15.185 1.742 7.837 1.00 96.06 94 ALA A N 1
ATOM 767 C CA . ALA A 1 94 ? -14.568 2.309 9.034 1.00 96.06 94 ALA A CA 1
ATOM 768 C C . ALA A 1 94 ? -14.485 1.375 10.250 1.00 96.06 94 ALA A C 1
ATOM 770 O O . ALA A 1 94 ? -13.863 1.754 11.250 1.00 96.06 94 ALA A O 1
ATOM 771 N N . ASP A 1 95 ? -15.150 0.228 10.193 1.00 94.75 95 ASP A N 1
ATOM 772 C CA . ASP A 1 95 ? -15.115 -0.849 11.178 1.00 94.75 95 ASP A CA 1
ATOM 773 C C . ASP A 1 95 ? -13.915 -1.785 10.999 1.00 94.75 95 ASP A C 1
ATOM 775 O O . ASP A 1 95 ? -13.498 -2.391 11.980 1.00 94.75 95 ASP A O 1
ATOM 779 N N . TYR A 1 96 ? -13.304 -1.836 9.813 1.00 96.81 96 TYR A N 1
ATOM 780 C CA . TYR A 1 96 ? -12.083 -2.609 9.596 1.00 96.81 96 TYR A CA 1
ATOM 781 C C . TYR A 1 96 ? -10.896 -2.017 10.342 1.00 96.81 96 TYR A C 1
ATOM 783 O O . TYR A 1 96 ? -10.664 -0.803 10.330 1.00 96.81 96 TYR A O 1
ATOM 791 N N . VAL A 1 97 ? -10.080 -2.914 10.893 1.00 97.62 97 VAL A N 1
ATOM 792 C CA . VAL A 1 97 ? -8.751 -2.596 11.401 1.00 97.62 97 VAL A CA 1
ATOM 793 C C . VAL A 1 97 ? -7.718 -3.114 10.405 1.00 97.62 97 VAL A C 1
ATOM 795 O O . VAL A 1 97 ? -7.723 -4.290 10.046 1.00 97.62 97 VAL A O 1
ATOM 798 N N . ILE A 1 98 ? -6.830 -2.231 9.936 1.00 98.19 98 ILE A N 1
ATOM 799 C CA . ILE A 1 98 ? -5.759 -2.583 8.993 1.00 98.19 98 ILE A CA 1
ATOM 800 C C . ILE A 1 98 ? -4.423 -2.693 9.719 1.00 98.19 98 ILE A C 1
ATOM 802 O O . ILE A 1 98 ? -3.973 -1.727 10.331 1.00 98.19 98 ILE A O 1
ATOM 806 N N . GLY A 1 99 ? -3.746 -3.829 9.541 1.00 97.62 99 GLY A N 1
ATOM 807 C CA . GLY A 1 99 ? -2.309 -3.962 9.773 1.00 97.62 99 GLY A CA 1
ATOM 808 C C . GLY A 1 99 ? -1.557 -3.874 8.446 1.00 97.62 99 GLY A C 1
ATOM 809 O O . GLY A 1 99 ? -1.898 -4.582 7.501 1.00 97.62 99 GLY A O 1
ATOM 810 N N . GLY A 1 100 ? -0.541 -3.017 8.355 1.00 97.19 100 GLY A N 1
ATOM 811 C CA . GLY A 1 100 ? 0.221 -2.789 7.125 1.00 97.19 100 GLY A CA 1
ATOM 812 C C . GLY A 1 100 ? 1.726 -2.744 7.358 1.00 97.19 100 GLY A C 1
ATOM 813 O O . GLY A 1 100 ? 2.188 -2.545 8.481 1.00 97.19 100 GLY A O 1
ATOM 814 N N . THR A 1 101 ? 2.496 -2.930 6.289 1.00 97.94 101 THR A N 1
ATOM 815 C CA . THR A 1 101 ? 3.942 -2.688 6.289 1.00 97.94 101 THR A CA 1
ATOM 816 C C . THR A 1 101 ? 4.241 -1.215 6.599 1.00 97.94 101 THR A C 1
ATOM 818 O O . THR A 1 101 ? 3.570 -0.316 6.097 1.00 97.94 101 THR A O 1
ATOM 821 N N . GLY A 1 102 ? 5.289 -0.962 7.385 1.00 97.12 102 GLY A N 1
ATOM 822 C CA . GLY A 1 102 ? 5.745 0.391 7.708 1.00 97.12 102 GLY A CA 1
ATOM 823 C C . GLY A 1 102 ? 5.074 0.994 8.940 1.00 97.12 102 GLY A C 1
ATOM 824 O O . GLY A 1 102 ? 4.634 0.288 9.844 1.00 97.12 102 GLY A O 1
ATOM 825 N N . VAL A 1 103 ? 5.049 2.324 8.989 1.00 97.62 103 VAL A N 1
ATOM 826 C CA . VAL A 1 103 ? 4.558 3.119 10.117 1.00 97.62 103 VAL A CA 1
ATOM 827 C C . VAL A 1 103 ? 3.273 3.832 9.715 1.00 97.62 103 VAL A C 1
ATOM 829 O O . VAL A 1 103 ? 3.232 4.526 8.694 1.00 97.62 103 VAL A O 1
ATOM 832 N N . LEU A 1 104 ? 2.229 3.692 10.533 1.00 98.00 104 LEU A N 1
ATOM 833 C CA . LEU A 1 104 ? 0.982 4.436 10.371 1.00 98.00 104 LEU A CA 1
ATOM 834 C C . LEU A 1 104 ? 1.201 5.916 10.718 1.00 98.00 104 LEU A C 1
ATOM 836 O O . LEU A 1 104 ? 1.712 6.239 11.787 1.00 98.00 104 LEU A O 1
ATOM 840 N N . GLN A 1 105 ? 0.792 6.811 9.823 1.00 98.44 105 GLN A N 1
ATOM 841 C CA . GLN A 1 105 ? 1.041 8.251 9.927 1.00 98.44 105 GLN A CA 1
ATOM 842 C C . GLN A 1 105 ? -0.099 9.028 10.588 1.00 98.44 105 GLN A C 1
ATOM 844 O O . GLN A 1 105 ? 0.122 10.117 11.111 1.00 98.44 105 GLN A O 1
ATOM 849 N N . ASN A 1 106 ? -1.321 8.490 10.579 1.00 97.56 106 ASN A N 1
ATOM 850 C CA . ASN A 1 106 ? -2.511 9.154 11.114 1.00 97.56 106 ASN A CA 1
ATOM 851 C C . ASN A 1 106 ? -3.235 8.367 12.231 1.00 97.56 106 ASN A C 1
ATOM 853 O O . ASN A 1 106 ? -4.466 8.305 12.222 1.00 97.56 106 ASN A O 1
ATOM 857 N N . PRO A 1 107 ? -2.529 7.805 13.236 1.00 96.62 107 PRO A N 1
ATOM 858 C CA . PRO A 1 107 ? -3.137 6.969 14.282 1.00 96.62 107 PRO A CA 1
ATOM 859 C C . PRO A 1 107 ? -4.322 7.637 14.999 1.00 96.62 107 PRO A C 1
ATOM 861 O O . PRO A 1 107 ? -5.354 7.010 15.233 1.00 96.62 107 PRO A O 1
ATOM 864 N N . ASN A 1 108 ? -4.220 8.944 15.252 1.00 96.31 108 ASN A N 1
ATOM 865 C CA . ASN A 1 108 ? -5.231 9.735 15.961 1.00 96.31 108 ASN A CA 1
ATOM 866 C C . ASN A 1 108 ? -6.476 10.070 15.122 1.00 96.31 108 ASN A C 1
ATOM 868 O O . ASN A 1 108 ? -7.425 10.660 15.633 1.00 96.31 108 ASN A O 1
ATOM 872 N N . GLU A 1 109 ? -6.496 9.702 13.842 1.00 94.94 109 GLU A N 1
ATOM 873 C CA . GLU A 1 109 ? -7.700 9.705 13.003 1.00 94.94 109 GLU A CA 1
ATOM 874 C C . GLU A 1 109 ? -8.300 8.294 12.895 1.00 94.94 109 GLU A C 1
ATOM 876 O O . GLU A 1 109 ? -9.525 8.134 12.799 1.00 94.94 109 GLU A O 1
ATOM 881 N N . ILE A 1 110 ? -7.430 7.278 12.941 1.00 95.38 110 ILE A N 1
ATOM 882 C CA . ILE A 1 110 ? -7.728 5.858 12.741 1.00 95.38 110 ILE A CA 1
ATOM 883 C C . ILE A 1 110 ? -8.346 5.182 13.957 1.00 95.38 110 ILE A C 1
ATOM 885 O O . ILE A 1 110 ? -9.291 4.406 13.796 1.00 95.38 110 ILE A O 1
ATOM 889 N N . GLY A 1 111 ? -7.876 5.467 15.162 1.00 93.31 111 GLY A N 1
ATOM 890 C CA . GLY A 1 111 ? -8.359 4.750 16.334 1.00 93.31 111 GLY A CA 1
ATOM 891 C C . GLY A 1 111 ? -8.055 3.257 16.309 1.00 93.31 111 GLY A C 1
ATOM 892 O O . GLY A 1 111 ? -7.015 2.838 15.811 1.00 93.31 111 GLY A O 1
ATOM 893 N N . HIS A 1 112 ? -8.995 2.446 16.803 1.00 93.38 112 HIS A N 1
ATOM 894 C CA . HIS A 1 112 ? -8.868 0.982 16.834 1.00 93.38 112 HIS A CA 1
ATOM 895 C C . HIS A 1 112 ? -7.646 0.492 17.624 1.00 93.38 112 HIS A C 1
ATOM 897 O O . HIS A 1 112 ? -7.086 -0.563 17.336 1.00 93.38 112 HIS A O 1
ATOM 903 N N . GLY A 1 113 ? -7.227 1.271 18.623 1.00 93.75 113 GLY A N 1
ATOM 904 C CA . GLY A 1 113 ? -6.049 1.012 19.440 1.00 93.75 113 GLY A CA 1
ATOM 905 C C . GLY A 1 113 ? -4.755 1.578 18.856 1.00 93.75 113 GLY A C 1
ATOM 906 O O . GLY A 1 113 ? -3.710 1.409 19.483 1.00 93.75 113 GLY A O 1
ATOM 907 N N . TYR A 1 114 ? -4.782 2.212 17.677 1.00 94.88 114 TYR A N 1
ATOM 908 C CA . TYR A 1 114 ? -3.625 2.929 17.131 1.00 94.88 114 TYR A CA 1
ATOM 909 C C . TYR A 1 114 ? -3.430 4.309 17.755 1.00 94.88 114 TYR A C 1
ATOM 911 O O . TYR A 1 114 ? -2.317 4.824 17.721 1.00 94.88 114 TYR A O 1
ATOM 919 N N . GLU A 1 115 ? -4.498 4.926 18.255 1.00 94.81 115 GLU A N 1
ATOM 920 C CA . GLU A 1 115 ? -4.484 6.280 18.794 1.00 94.81 115 GLU A CA 1
ATOM 921 C C . GLU A 1 115 ? -3.631 6.415 20.062 1.00 94.81 115 GLU A C 1
ATOM 923 O O . GLU A 1 115 ? -3.498 5.477 20.848 1.00 94.81 115 GLU A O 1
ATOM 928 N N . ASP A 1 116 ? -3.092 7.614 20.285 1.00 93.69 116 ASP A N 1
ATOM 929 C CA . ASP A 1 116 ? -2.363 7.931 21.511 1.00 93.69 116 ASP A CA 1
ATOM 930 C C . ASP A 1 116 ? -3.291 7.908 22.742 1.00 93.69 116 ASP A C 1
ATOM 932 O O . ASP A 1 116 ? -4.478 8.257 22.678 1.00 93.69 116 ASP A O 1
ATOM 936 N N . ASP A 1 117 ? -2.722 7.585 23.907 1.00 91.94 117 ASP A N 1
ATOM 937 C CA . ASP A 1 117 ? -3.447 7.564 25.179 1.00 91.94 117 ASP A CA 1
ATOM 938 C C . ASP A 1 117 ? -4.182 8.890 25.448 1.00 91.94 117 ASP A C 1
ATOM 940 O O . ASP A 1 117 ? -3.598 9.974 25.528 1.00 91.94 117 ASP A O 1
ATOM 944 N N . GLY A 1 118 ? -5.499 8.797 25.651 1.00 92.19 118 GLY A N 1
ATOM 945 C CA . GLY A 1 118 ? -6.357 9.939 25.980 1.00 92.19 118 GLY A CA 1
ATOM 946 C C . GLY A 1 118 ? -6.939 10.686 24.776 1.00 92.19 118 GLY A C 1
ATOM 947 O O . GLY A 1 118 ? -7.729 11.618 24.976 1.00 92.19 118 GLY A O 1
ATOM 948 N N . VAL A 1 119 ? -6.625 10.273 23.544 1.00 94.44 119 VAL A N 1
ATOM 949 C CA . VAL A 1 119 ? -7.265 10.808 22.338 1.00 94.44 119 VAL A CA 1
ATOM 950 C C . VAL A 1 119 ? -8.745 10.425 22.312 1.00 94.44 119 VAL A C 1
ATOM 952 O O . VAL A 1 119 ? -9.132 9.271 22.475 1.00 94.44 119 VAL A O 1
ATOM 955 N N . LYS A 1 120 ? -9.611 11.426 22.117 1.00 90.62 120 LYS A N 1
ATOM 956 C CA . LYS A 1 120 ? -11.058 11.228 21.973 1.00 90.62 120 LYS A CA 1
ATOM 957 C C . LYS A 1 120 ? -11.439 11.303 20.508 1.00 90.62 120 LYS A C 1
ATOM 959 O O . LYS A 1 120 ? -11.432 12.382 19.918 1.00 90.62 120 LYS A O 1
ATOM 964 N N . LEU A 1 121 ? -11.829 10.167 19.953 1.00 88.69 121 LEU A N 1
ATOM 965 C CA . LEU A 1 121 ? -12.287 10.086 18.575 1.00 88.69 121 LEU A CA 1
ATOM 966 C C . LEU A 1 121 ? -13.770 10.421 18.474 1.00 88.69 121 LEU A C 1
ATOM 968 O O . LEU A 1 121 ? -14.588 10.043 19.317 1.00 88.69 121 LEU A O 1
ATOM 972 N N . ASN A 1 122 ? -14.128 11.126 17.404 1.00 85.69 122 ASN A N 1
ATOM 973 C CA . ASN A 1 122 ? -15.527 11.348 17.080 1.00 85.69 122 ASN A CA 1
ATOM 974 C C . ASN A 1 122 ? -16.172 10.029 16.662 1.00 85.69 122 ASN A C 1
ATOM 976 O O . ASN A 1 122 ? -15.595 9.253 15.898 1.00 85.69 122 ASN A O 1
ATOM 980 N N . ARG A 1 123 ? -17.410 9.804 17.113 1.00 82.12 123 ARG A N 1
ATOM 981 C CA . ARG A 1 123 ? -18.193 8.657 16.659 1.00 82.12 123 ARG A CA 1
ATOM 982 C C . ARG A 1 123 ? -18.368 8.740 15.144 1.00 82.12 123 ARG A C 1
ATOM 984 O O . ARG A 1 123 ? -18.934 9.706 14.628 1.00 82.12 123 ARG A O 1
ATOM 991 N N . ARG A 1 124 ? -17.907 7.706 14.449 1.00 87.94 124 ARG A N 1
ATOM 992 C CA . ARG A 1 124 ? -18.089 7.572 13.007 1.00 87.94 124 ARG A CA 1
ATOM 993 C C . ARG A 1 124 ? -19.542 7.257 12.677 1.00 87.94 124 ARG A C 1
ATOM 995 O O . ARG A 1 124 ? -20.269 6.668 13.482 1.00 87.94 124 ARG A O 1
ATOM 1002 N N . LYS A 1 125 ? -19.980 7.696 11.499 1.00 88.75 125 LYS A N 1
ATOM 1003 C CA . LYS A 1 125 ? -21.310 7.341 10.997 1.00 88.75 125 LYS A CA 1
ATOM 1004 C C . LYS A 1 125 ? -21.313 5.850 10.622 1.00 88.75 125 LYS A C 1
ATOM 1006 O O . LYS A 1 125 ? -20.266 5.355 10.204 1.00 88.75 125 LYS A O 1
ATOM 1011 N N . PRO A 1 126 ? -22.455 5.154 10.741 1.00 83.94 126 PRO A N 1
ATOM 1012 C CA . PRO A 1 126 ? -22.617 3.849 10.104 1.00 83.94 126 PRO A CA 1
ATOM 1013 C C . PRO A 1 126 ? -22.223 3.933 8.626 1.00 83.94 126 PRO A C 1
ATOM 1015 O O . PRO A 1 126 ? -22.462 4.971 8.000 1.00 83.94 126 PRO A O 1
ATOM 1018 N N . ASP A 1 127 ? -21.579 2.884 8.117 1.00 87.56 127 ASP A N 1
ATOM 1019 C CA . ASP A 1 127 ? -21.165 2.749 6.711 1.00 87.56 127 ASP A CA 1
ATOM 1020 C C . ASP A 1 127 ? -20.222 3.862 6.212 1.00 87.56 127 ASP A C 1
ATOM 1022 O O . ASP A 1 127 ? -20.074 4.106 5.014 1.00 87.56 127 ASP A O 1
ATOM 1026 N N . SER A 1 128 ? -19.590 4.598 7.133 1.00 95.25 128 SER A N 1
ATOM 1027 C CA . SER A 1 128 ? -18.542 5.545 6.761 1.00 95.25 128 SER A CA 1
ATOM 1028 C C . SER A 1 128 ? -17.265 4.808 6.375 1.00 95.25 128 SER A C 1
ATOM 1030 O O . SER A 1 128 ? -17.009 3.707 6.852 1.00 95.25 128 SER A O 1
ATOM 1032 N N . ARG A 1 129 ? -16.436 5.459 5.560 1.00 96.94 129 ARG A N 1
ATOM 1033 C CA . ARG A 1 129 ? -15.102 4.976 5.212 1.00 96.94 129 ARG A CA 1
ATOM 1034 C C . ARG A 1 129 ? -14.025 5.751 5.945 1.00 96.94 129 ARG A C 1
ATOM 1036 O O . ARG A 1 129 ? -14.218 6.917 6.292 1.00 96.94 129 ARG A O 1
ATOM 1043 N N . ILE A 1 130 ? -12.883 5.108 6.126 1.00 96.62 130 ILE A N 1
ATOM 1044 C CA . ILE A 1 130 ? -11.676 5.705 6.679 1.00 96.62 130 ILE A CA 1
ATOM 1045 C C . ILE A 1 130 ? -10.476 5.429 5.783 1.00 96.62 130 ILE A C 1
ATOM 1047 O O . ILE A 1 130 ? -10.456 4.424 5.077 1.00 96.62 130 ILE A O 1
ATOM 1051 N N . THR A 1 131 ? -9.482 6.316 5.820 1.00 98.31 131 THR A N 1
ATOM 1052 C CA . THR A 1 131 ? -8.235 6.179 5.069 1.00 98.31 131 THR A CA 1
ATOM 1053 C C . THR A 1 131 ? -7.048 6.028 6.013 1.00 98.31 131 THR A C 1
ATOM 1055 O O . THR A 1 131 ? -6.672 6.978 6.696 1.00 98.31 131 THR A O 1
ATOM 1058 N N . TYR A 1 132 ? -6.434 4.848 6.004 1.00 98.62 132 TYR A N 1
ATOM 1059 C CA . TYR A 1 132 ? -5.144 4.574 6.633 1.00 98.62 132 TYR A CA 1
ATOM 1060 C C . TYR A 1 132 ? -4.017 5.105 5.755 1.00 98.62 132 TYR A C 1
ATOM 1062 O O . TYR A 1 132 ? -4.043 4.888 4.543 1.00 98.62 132 TYR A O 1
ATOM 1070 N N . HIS A 1 133 ? -3.026 5.770 6.350 1.00 98.75 133 HIS A N 1
ATOM 1071 C CA . HIS A 1 133 ? -1.840 6.264 5.650 1.00 98.75 133 HIS A CA 1
ATOM 1072 C C . HIS A 1 133 ? -0.576 5.637 6.237 1.00 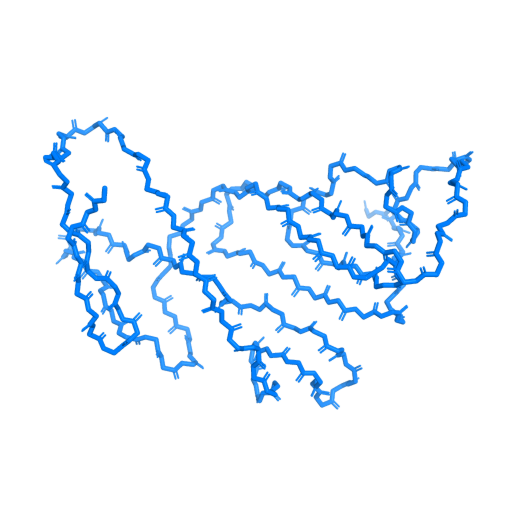98.75 133 HIS A C 1
ATOM 1074 O O . HIS A 1 133 ? -0.196 5.947 7.362 1.00 98.75 133 HIS A O 1
ATOM 1080 N N . PHE A 1 134 ? 0.076 4.763 5.477 1.00 98.75 134 PHE A N 1
ATOM 1081 C CA . PHE A 1 134 ? 1.315 4.097 5.867 1.00 98.75 134 PHE A CA 1
ATOM 1082 C C . PHE A 1 134 ? 2.505 4.650 5.084 1.00 98.75 134 PHE A C 1
ATOM 1084 O O . PHE A 1 134 ? 2.398 4.900 3.882 1.00 98.75 134 PHE A O 1
ATOM 1091 N N . ILE A 1 135 ? 3.645 4.778 5.765 1.00 98.62 135 ILE A N 1
ATOM 1092 C CA . ILE A 1 135 ? 4.952 5.015 5.143 1.00 98.62 135 ILE A CA 1
ATOM 1093 C C . ILE A 1 135 ? 5.869 3.844 5.484 1.00 98.62 135 ILE A C 1
ATOM 1095 O O . ILE A 1 135 ? 6.045 3.520 6.659 1.00 98.62 135 ILE A O 1
ATOM 1099 N N . ALA A 1 136 ? 6.459 3.221 4.469 1.00 98.38 136 ALA A N 1
ATOM 1100 C CA . ALA A 1 136 ? 7.492 2.204 4.627 1.00 98.38 136 ALA A CA 1
ATOM 1101 C C . ALA A 1 136 ? 8.714 2.591 3.792 1.00 98.38 136 ALA A C 1
ATOM 1103 O O . ALA A 1 136 ? 8.573 2.889 2.611 1.00 98.38 136 ALA A O 1
ATOM 1104 N N . GLU A 1 137 ? 9.896 2.575 4.395 1.00 97.88 137 GLU A N 1
ATOM 1105 C CA . GLU A 1 137 ? 11.162 2.886 3.724 1.00 97.88 137 GLU A CA 1
ATOM 1106 C C . GLU A 1 137 ? 12.009 1.622 3.627 1.00 97.88 137 GLU A C 1
ATOM 1108 O O . GLU A 1 137 ? 11.996 0.808 4.554 1.00 97.88 137 GLU A O 1
ATOM 1113 N N . ASP A 1 138 ? 12.736 1.472 2.518 1.00 96.19 138 ASP A N 1
ATOM 1114 C CA . ASP A 1 138 ? 13.648 0.349 2.271 1.00 96.19 138 ASP A CA 1
ATOM 1115 C C . ASP A 1 138 ? 12.998 -1.021 2.554 1.00 96.19 138 ASP A C 1
ATOM 1117 O O . ASP A 1 138 ? 13.477 -1.817 3.363 1.00 96.19 138 ASP A O 1
ATOM 1121 N N . VAL A 1 139 ? 11.874 -1.312 1.881 1.00 95.88 139 VAL A N 1
ATOM 1122 C CA . VAL A 1 139 ? 11.208 -2.627 1.933 1.00 95.88 139 VAL A CA 1
ATOM 1123 C C . VAL A 1 139 ? 11.053 -3.244 0.545 1.00 95.88 139 VAL A C 1
ATOM 1125 O O . VAL A 1 139 ? 10.948 -2.551 -0.466 1.00 95.88 139 VAL A O 1
ATOM 1128 N N . ILE A 1 140 ? 11.025 -4.577 0.478 1.00 92.94 140 ILE A N 1
ATOM 1129 C CA . ILE A 1 140 ? 10.862 -5.304 -0.790 1.00 92.94 140 ILE A CA 1
ATOM 1130 C C . ILE A 1 140 ? 9.401 -5.389 -1.250 1.00 92.94 140 ILE A C 1
ATOM 1132 O O . ILE A 1 140 ? 9.138 -5.580 -2.435 1.00 92.94 140 ILE A O 1
ATOM 1136 N N . ASP A 1 141 ? 8.433 -5.285 -0.345 1.00 93.44 141 ASP A N 1
ATOM 1137 C CA . ASP A 1 141 ? 7.011 -5.353 -0.680 1.00 93.44 141 ASP A CA 1
ATOM 1138 C C . ASP A 1 141 ? 6.179 -4.609 0.367 1.00 93.44 141 ASP A C 1
ATOM 1140 O O . ASP A 1 141 ? 6.598 -4.470 1.518 1.00 93.44 141 ASP A O 1
ATOM 1144 N N . PHE A 1 142 ? 4.985 -4.179 -0.033 1.00 96.00 142 PHE A N 1
ATOM 1145 C CA . PHE A 1 142 ? 3.992 -3.605 0.860 1.00 96.00 142 PHE A CA 1
ATOM 1146 C C . PHE A 1 142 ? 2.833 -4.585 1.033 1.00 96.00 142 PHE A C 1
ATOM 1148 O O . PHE A 1 142 ? 2.002 -4.772 0.137 1.00 96.00 142 PHE A O 1
ATOM 1155 N N . PHE A 1 143 ? 2.771 -5.198 2.210 1.00 96.31 143 PHE A N 1
ATOM 1156 C CA . PHE A 1 143 ? 1.656 -6.030 2.632 1.00 96.31 143 PHE A CA 1
ATOM 1157 C C . PHE A 1 143 ? 0.664 -5.208 3.450 1.00 96.31 143 PHE A C 1
ATOM 1159 O O . PHE A 1 143 ? 1.053 -4.352 4.245 1.00 96.31 143 PHE A O 1
ATOM 1166 N N . TRP A 1 144 ? -0.616 -5.537 3.321 1.00 97.88 144 TRP A N 1
ATOM 1167 C CA . TR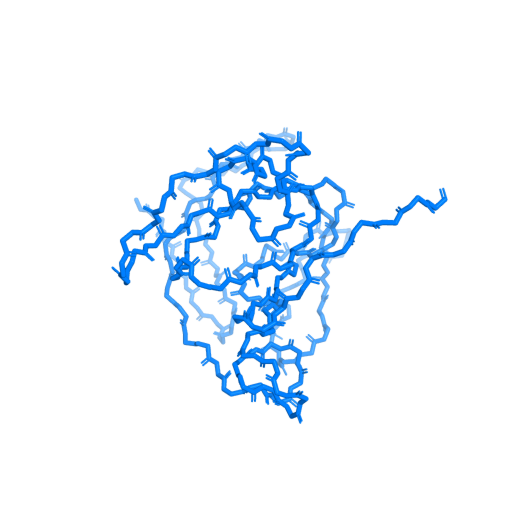P A 1 144 ? -1.602 -5.197 4.337 1.00 97.88 144 TRP A CA 1
ATOM 1168 C C . TRP A 1 144 ? -2.591 -6.339 4.549 1.00 97.88 144 TRP A C 1
ATOM 1170 O O . TRP A 1 144 ? -2.842 -7.147 3.657 1.00 97.88 144 TRP A O 1
ATOM 1180 N N . GLY A 1 145 ? -3.152 -6.412 5.747 1.00 97.69 145 GLY A N 1
ATOM 1181 C CA . GLY A 1 145 ? -4.282 -7.266 6.078 1.00 97.69 145 GLY A CA 1
ATOM 1182 C C . GLY A 1 145 ? -5.357 -6.444 6.769 1.00 97.69 145 GLY A C 1
ATOM 1183 O O . GLY A 1 145 ? -5.044 -5.437 7.406 1.00 97.69 145 GLY A O 1
ATOM 1184 N N . ALA A 1 146 ? -6.609 -6.857 6.624 1.00 98.06 146 ALA A N 1
ATOM 1185 C CA . ALA A 1 146 ? -7.726 -6.171 7.250 1.00 98.06 146 ALA A CA 1
ATOM 1186 C C . ALA A 1 146 ? -8.786 -7.154 7.710 1.00 98.06 146 ALA A C 1
ATOM 1188 O O . ALA A 1 146 ? -9.129 -8.087 6.982 1.00 98.06 146 ALA A O 1
ATOM 1189 N 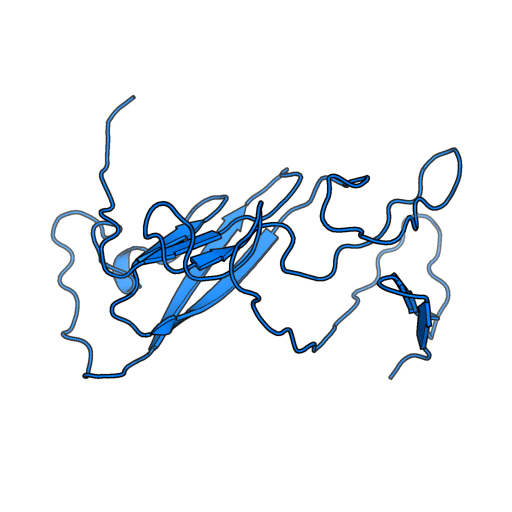N . ASP A 1 147 ? -9.307 -6.888 8.897 1.00 97.75 147 ASP A N 1
ATOM 1190 C CA . ASP A 1 147 ? -10.425 -7.608 9.482 1.00 97.75 147 ASP A CA 1
ATOM 1191 C C . ASP A 1 147 ? -11.098 -6.707 10.534 1.00 97.75 147 ASP A C 1
ATOM 1193 O O . ASP A 1 147 ? -10.386 -5.957 11.216 1.00 97.75 147 ASP A O 1
ATOM 1197 N N . PRO A 1 148 ? -12.431 -6.724 10.690 1.00 96.06 148 PRO A N 1
ATOM 1198 C CA . PRO A 1 148 ? -13.094 -6.015 11.785 1.00 96.06 148 PRO A CA 1
ATOM 1199 C C . PRO A 1 148 ? -12.720 -6.557 13.174 1.00 96.06 148 PRO A C 1
ATOM 1201 O O . PRO A 1 148 ? -12.777 -5.814 14.154 1.00 96.06 148 PRO A O 1
ATOM 1204 N N . ASP A 1 149 ? -12.304 -7.826 13.265 1.00 95.94 149 ASP A N 1
ATOM 1205 C CA . ASP A 1 149 ? -11.955 -8.494 14.524 1.00 95.94 149 ASP A CA 1
ATOM 1206 C C . ASP A 1 149 ? -10.465 -8.360 14.892 1.00 95.94 149 ASP A C 1
ATOM 1208 O O . ASP A 1 149 ? -10.018 -8.858 15.932 1.00 95.94 149 ASP A O 1
ATOM 1212 N N . PHE A 1 150 ? -9.661 -7.683 14.067 1.00 96.69 150 PHE A N 1
ATOM 1213 C CA . PHE A 1 150 ? -8.262 -7.403 14.388 1.00 96.69 150 PHE A CA 1
ATOM 1214 C C . PHE A 1 150 ? -8.138 -6.503 15.622 1.00 96.69 150 PHE A C 1
ATOM 1216 O O . PHE A 1 150 ? -8.787 -5.467 15.752 1.00 96.69 150 PHE A O 1
ATOM 1223 N N . ILE A 1 151 ? -7.229 -6.881 16.522 1.00 94.00 151 ILE A N 1
ATOM 1224 C CA . ILE A 1 151 ? -6.938 -6.138 17.750 1.00 94.00 151 ILE A CA 1
ATOM 1225 C C . ILE A 1 151 ? -5.523 -5.578 17.650 1.00 94.00 151 ILE A C 1
ATOM 1227 O O . ILE A 1 151 ? -4.549 -6.333 17.619 1.00 94.00 151 ILE A O 1
ATOM 1231 N N . HIS A 1 152 ? -5.392 -4.252 17.656 1.00 93.56 152 HIS A N 1
ATOM 1232 C CA . HIS A 1 152 ? -4.090 -3.610 17.792 1.00 93.56 152 HIS A CA 1
ATOM 1233 C C . HIS A 1 152 ? -3.640 -3.647 19.258 1.00 93.56 152 HIS A C 1
ATOM 1235 O O . HIS A 1 152 ? -4.361 -3.215 20.155 1.00 93.56 152 HIS A O 1
ATOM 1241 N N . THR A 1 153 ? -2.444 -4.180 19.513 1.00 90.56 153 THR A N 1
ATOM 1242 C CA . THR A 1 153 ? -1.840 -4.226 20.852 1.00 90.56 153 THR A CA 1
ATOM 1243 C C . THR A 1 153 ? -0.444 -3.631 20.794 1.00 90.56 153 THR A C 1
ATOM 1245 O O . THR A 1 153 ? 0.347 -3.986 19.922 1.00 90.56 153 THR A O 1
ATOM 1248 N N . THR A 1 154 ? -0.119 -2.760 21.745 1.00 86.81 154 THR A N 1
ATOM 1249 C CA . THR A 1 154 ? 1.222 -2.198 21.904 1.00 86.81 154 THR A CA 1
ATOM 1250 C C . THR A 1 154 ? 1.993 -2.966 22.976 1.00 86.81 154 THR A C 1
ATOM 1252 O O . THR A 1 154 ? 1.457 -3.336 24.020 1.00 86.81 154 THR A O 1
ATOM 1255 N N . ALA A 1 155 ? 3.272 -3.226 22.718 1.00 85.81 155 ALA A N 1
ATOM 1256 C CA . ALA A 1 155 ? 4.183 -3.841 23.674 1.00 85.81 155 ALA A CA 1
ATOM 1257 C C . ALA A 1 155 ? 5.503 -3.067 23.679 1.00 85.81 155 ALA A C 1
ATOM 1259 O O . ALA A 1 155 ? 5.989 -2.654 22.629 1.00 85.81 155 ALA A O 1
ATOM 1260 N N . GLN A 1 156 ? 6.076 -2.867 24.865 1.00 81.25 156 GLN A N 1
ATOM 1261 C CA . GLN A 1 156 ? 7.452 -2.390 24.997 1.00 81.25 156 GLN A CA 1
ATOM 1262 C C . GLN A 1 156 ? 8.374 -3.592 24.774 1.00 81.25 156 GLN A C 1
ATOM 1264 O O . GLN A 1 156 ? 8.218 -4.606 25.460 1.00 81.25 156 GLN A O 1
ATOM 1269 N N . VAL A 1 157 ? 9.278 -3.491 23.800 1.00 65.31 157 VAL A N 1
ATOM 1270 C CA . VAL A 1 157 ? 10.234 -4.547 23.423 1.00 65.31 157 VAL A CA 1
ATOM 1271 C C . VAL A 1 157 ? 11.637 -4.152 23.854 1.00 65.31 157 VAL A C 1
ATOM 1273 O O . VAL A 1 157 ? 11.987 -2.966 23.663 1.00 65.31 157 VAL A O 1
#

Foldseek 3Di:
DWDWDDDAQFIDTDDPDDADPPGDDDDDDDDDDDFDPDPDQFHAQDPVRFGGWHWPPDDDDFDQDPVGTQRDHDPPDDGDFDWFKDWDKDKDFLLKDKDKAADWDPQLANPLPSRDPPRDYDDDDHRDIDITIGIHHGDRTMIMTMDSPDHDDDDDD

Radius of gyration: 18.63 Å; chains: 1; bounding box: 46×32×52 Å

Secondary structure (DSSP, 8-state):
--EEEEETTEEEEE-SSPPPTT-------------PBPSSSSEES-TTS-SEEESS-S--PPPEETTEE--PPP-SS------EEEEEEEEEETT-EEEESSEES-HHHH-TT-SPTT--PPPPPTT-EEEEEEEEEEES---EEEETT--------